Protein AF-A0A2L2LWF2-F1 (afdb_monomer)

pLDDT: mean 76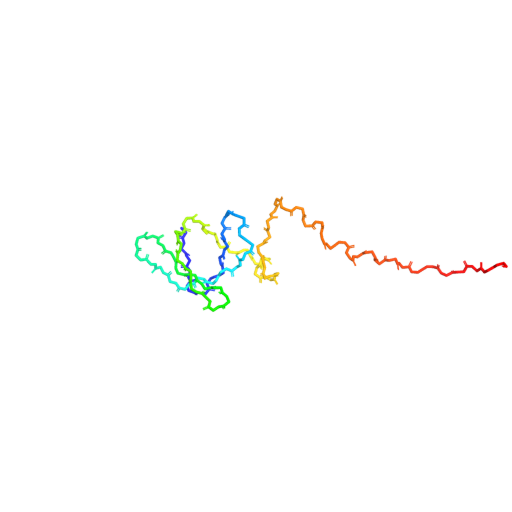.66, std 17.51, range [43.41, 93.94]

Nearest PDB structures (foldseek):
  2dmo-assembly1_A  TM=7.221E-01  e=1.344E-01  Homo sapiens
  8dgo-assembly1_B  TM=6.332E-01  e=2.304E-01  Homo sapiens
 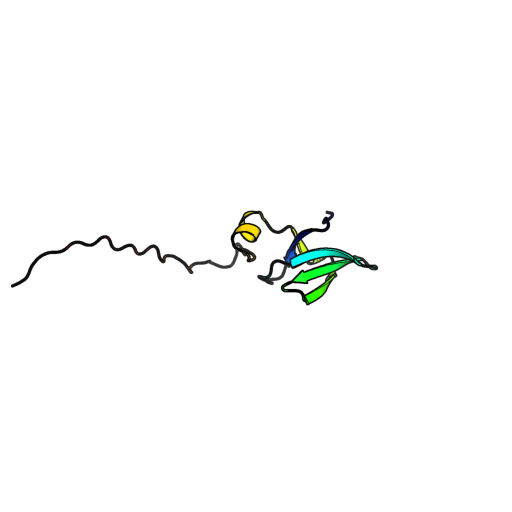 2ebp-assembly1_A  TM=6.005E-01  e=3.949E-01  Homo sapiens
  4rug-assembly2_B  TM=5.276E-01  e=9.693E-01  Homo sapiens
  2dbk-assembly1_A  TM=4.456E-01  e=3.504E-01  Homo sapiens

Radius of gyration: 20.15 Å; Cα contacts (8 Å, |Δi|>4): 118; chains: 1; bounding box: 63×49×25 Å

Secondary structure (DSSP, 8-state):
----TT-EEEESSS---EEEEEEEETTTEEEEEETTEEEEEEGGGEEEPPHHHHHHTS---TTS--TT---------------

Foldseek 3Di:
DDDDQQFWKDFPPPFFATWGWHADDPPQWTWTDDPNDIDIGHPVRMDGADPVSVVVRTGDDPPDPPPPDPVVPPPDDDDDDDD

Structure (mmCIF, N/CA/C/O backbone):
data_AF-A0A2L2LWF2-F1
#
_entry.id   AF-A0A2L2LWF2-F1
#
loop_
_atom_site.group_PDB
_atom_site.id
_atom_site.type_symbol
_atom_site.label_atom_id
_atom_site.label_alt_id
_atom_site.label_comp_id
_atom_site.label_asym_id
_atom_site.label_entity_id
_atom_site.label_seq_id
_atom_site.pdbx_PDB_ins_code
_atom_site.Cartn_x
_atom_site.Cartn_y
_atom_site.Cartn_z
_atom_site.occupancy
_atom_site.B_iso_or_equiv
_atom_site.auth_seq_id
_atom_site.auth_comp_id
_atom_site.auth_asym_id
_atom_site.auth_atom_id
_atom_site.pdbx_PDB_model_num
ATOM 1 N N . MET A 1 1 ? 12.887 -0.787 6.629 1.00 62.69 1 MET A N 1
ATOM 2 C CA . MET A 1 1 ? 11.415 -0.916 6.701 1.00 62.69 1 MET A CA 1
ATOM 3 C C . MET A 1 1 ? 11.063 -2.239 6.046 1.00 62.69 1 MET A C 1
ATOM 5 O O . MET A 1 1 ? 11.652 -2.502 5.009 1.00 62.69 1 MET A O 1
ATOM 9 N N . SER A 1 2 ? 10.168 -3.046 6.614 1.00 77.94 2 SER A N 1
ATOM 10 C CA . SER A 1 2 ? 9.735 -4.312 6.005 1.00 77.94 2 SER A CA 1
ATOM 11 C C . SER A 1 2 ? 8.223 -4.449 6.170 1.00 77.94 2 SER A C 1
ATOM 13 O O . SER A 1 2 ? 7.735 -4.404 7.294 1.00 77.94 2 SER A O 1
ATOM 15 N N . PHE A 1 3 ? 7.502 -4.586 5.061 1.00 86.31 3 PHE A N 1
ATOM 16 C CA . PHE A 1 3 ? 6.086 -4.948 5.004 1.00 86.31 3 PHE A CA 1
ATOM 17 C C . PHE A 1 3 ? 5.883 -6.449 5.232 1.00 86.31 3 PHE A C 1
ATOM 19 O O . PHE A 1 3 ? 6.751 -7.259 4.880 1.00 86.31 3 PHE A O 1
ATOM 26 N N . LYS A 1 4 ? 4.730 -6.804 5.799 1.00 87.12 4 LYS A N 1
ATOM 27 C CA . LYS A 1 4 ? 4.245 -8.174 5.983 1.00 87.12 4 LYS A CA 1
ATOM 28 C C . LYS A 1 4 ? 3.018 -8.428 5.117 1.00 87.12 4 LYS A C 1
ATOM 30 O O . LYS A 1 4 ? 2.249 -7.514 4.839 1.00 87.12 4 LYS A O 1
ATOM 35 N N . VAL A 1 5 ? 2.823 -9.683 4.713 1.00 89.00 5 VAL A N 1
ATOM 36 C CA . VAL A 1 5 ? 1.640 -10.118 3.951 1.00 89.00 5 VAL A CA 1
ATOM 37 C C . VAL A 1 5 ? 0.365 -9.706 4.688 1.00 89.00 5 VAL A C 1
ATOM 39 O O . VAL A 1 5 ? 0.196 -10.039 5.858 1.00 89.00 5 VAL A O 1
ATOM 42 N N . GLY A 1 6 ? -0.514 -8.980 3.999 1.00 86.81 6 GLY A N 1
ATOM 43 C CA . GLY A 1 6 ? -1.742 -8.418 4.564 1.00 86.81 6 GLY A CA 1
ATOM 44 C C . GLY A 1 6 ? -1.618 -6.979 5.075 1.00 86.81 6 GLY A C 1
ATOM 4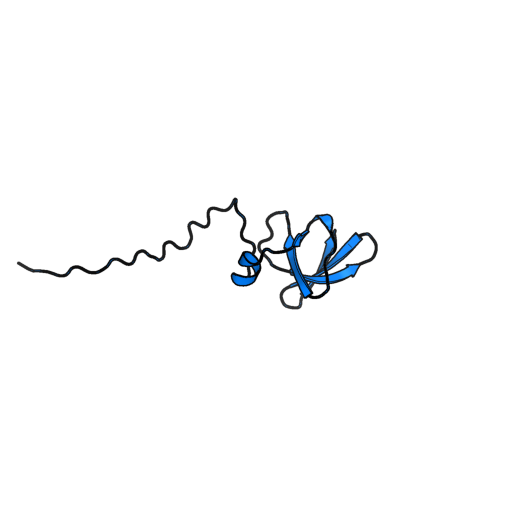5 O O . GLY A 1 6 ? -2.646 -6.370 5.369 1.00 86.81 6 GLY A O 1
ATOM 46 N N . ASP A 1 7 ? -0.410 -6.406 5.135 1.00 90.88 7 ASP A N 1
ATOM 47 C CA . ASP A 1 7 ? -0.237 -4.998 5.497 1.00 90.88 7 ASP A CA 1
ATOM 48 C C . ASP A 1 7 ? -0.917 -4.089 4.472 1.00 90.88 7 ASP A C 1
ATOM 50 O O . ASP A 1 7 ? -0.851 -4.304 3.259 1.00 90.88 7 ASP A O 1
ATOM 54 N N . LYS A 1 8 ? -1.535 -3.020 4.967 1.00 91.25 8 LYS A N 1
ATOM 55 C CA . LYS A 1 8 ? -2.095 -1.962 4.130 1.00 91.25 8 LYS A CA 1
ATOM 56 C C . LYS A 1 8 ? -1.032 -0.902 3.884 1.00 91.25 8 LYS A C 1
ATOM 58 O O . LYS A 1 8 ? -0.431 -0.383 4.825 1.00 91.25 8 LYS A O 1
ATOM 63 N N . VAL A 1 9 ? -0.792 -0.587 2.618 1.00 91.50 9 VAL A N 1
ATOM 64 C CA . VAL A 1 9 ? 0.226 0.376 2.192 1.00 91.50 9 VAL A CA 1
ATOM 65 C C . VAL A 1 9 ? -0.365 1.389 1.224 1.00 91.50 9 VAL A C 1
ATOM 67 O O . VAL A 1 9 ? -1.297 1.097 0.476 1.00 91.50 9 VAL A O 1
ATOM 70 N N . VAL A 1 10 ? 0.201 2.588 1.226 1.00 90.81 10 VAL A N 1
ATOM 71 C CA . VAL A 1 10 ? -0.208 3.697 0.358 1.00 90.81 10 VAL A CA 1
ATOM 72 C C . VAL A 1 10 ? 1.001 4.227 -0.398 1.00 90.81 10 VAL A C 1
ATOM 74 O O . VAL A 1 10 ? 2.130 4.193 0.109 1.00 90.81 10 VAL A O 1
ATOM 77 N N . ALA A 1 11 ? 0.785 4.704 -1.623 1.00 88.56 11 ALA A N 1
ATOM 78 C CA . ALA A 1 11 ? 1.859 5.325 -2.387 1.00 88.56 11 ALA A CA 1
ATOM 79 C C . ALA A 1 11 ? 2.237 6.673 -1.760 1.00 88.56 11 ALA A C 1
ATOM 81 O O . ALA A 1 11 ? 1.400 7.374 -1.198 1.00 88.56 11 ALA A O 1
ATOM 82 N N . LYS A 1 12 ? 3.491 7.097 -1.895 1.00 86.44 12 LYS A N 1
ATOM 83 C CA . LYS A 1 12 ? 3.953 8.410 -1.418 1.00 86.44 12 LYS A CA 1
ATOM 84 C C . LYS A 1 12 ? 3.489 9.557 -2.328 1.00 86.44 12 LYS A C 1
ATOM 86 O O . LYS A 1 12 ? 3.173 10.630 -1.826 1.00 86.44 12 LYS A O 1
ATOM 91 N N . ASN A 1 13 ? 3.338 9.310 -3.632 1.00 76.75 13 ASN A N 1
ATOM 92 C CA . ASN A 1 13 ? 3.177 10.355 -4.656 1.00 76.75 13 ASN A CA 1
ATOM 93 C C . ASN A 1 13 ? 1.725 10.589 -5.128 1.00 76.75 13 ASN A C 1
ATOM 95 O O . ASN A 1 13 ? 1.441 10.504 -6.316 1.00 76.75 13 ASN A O 1
ATOM 99 N N . GLY A 1 14 ? 0.799 10.893 -4.220 1.00 69.00 14 GLY A N 1
ATOM 100 C CA . GLY A 1 14 ? -0.547 11.376 -4.575 1.00 69.00 14 GLY A CA 1
ATOM 101 C C . GLY A 1 14 ? -1.580 10.312 -4.963 1.00 69.00 14 GLY A C 1
ATOM 102 O O . GLY A 1 14 ? -2.717 10.661 -5.257 1.00 69.00 14 GLY A O 1
ATOM 103 N N . ASP A 1 15 ? -1.237 9.021 -4.931 1.00 79.69 15 ASP A N 1
ATOM 104 C CA . ASP A 1 15 ? -2.246 7.964 -5.063 1.00 79.69 15 ASP A CA 1
ATOM 105 C C . ASP A 1 15 ? -3.081 7.889 -3.780 1.00 79.69 15 ASP A C 1
ATOM 107 O O . ASP A 1 15 ? -2.516 7.757 -2.688 1.00 79.69 15 ASP A O 1
ATOM 111 N N . SER A 1 16 ? -4.405 7.994 -3.910 1.00 80.94 16 SER A N 1
ATOM 112 C CA . SER A 1 16 ? -5.343 7.927 -2.789 1.00 80.94 16 SER A CA 1
ATOM 113 C C . SER A 1 16 ? -5.723 6.496 -2.391 1.00 80.94 16 SER A C 1
ATOM 115 O O . SER A 1 16 ? -6.383 6.294 -1.369 1.00 80.94 16 SER A O 1
ATOM 117 N N . ARG A 1 17 ? -5.310 5.493 -3.175 1.00 85.81 17 ARG A N 1
ATOM 118 C CA . ARG A 1 17 ? -5.675 4.088 -2.975 1.00 85.81 17 ARG A CA 1
ATOM 119 C C . ARG A 1 17 ? -4.857 3.441 -1.863 1.00 85.81 17 ARG A C 1
ATOM 121 O O . ARG A 1 17 ? -3.653 3.667 -1.724 1.00 85.81 17 ARG A O 1
ATOM 128 N N . ILE A 1 18 ? -5.523 2.563 -1.115 1.00 89.56 18 ILE A N 1
ATOM 129 C CA . ILE A 1 18 ? -4.894 1.684 -0.129 1.00 89.56 18 ILE A CA 1
ATOM 130 C C . ILE A 1 18 ? -4.717 0.307 -0.749 1.00 89.56 18 ILE A C 1
ATOM 132 O O . ILE A 1 18 ? -5.684 -0.409 -1.002 1.00 89.56 18 ILE A O 1
ATOM 136 N N . PHE A 1 19 ? -3.468 -0.080 -0.954 1.00 91.75 19 PHE A N 1
ATOM 137 C CA . PHE A 1 19 ? -3.112 -1.389 -1.475 1.00 91.75 19 PHE A CA 1
ATOM 138 C C . PHE A 1 19 ? -2.900 -2.377 -0.332 1.00 91.75 19 PHE A C 1
ATOM 140 O O . PHE A 1 19 ? -2.416 -2.014 0.741 1.00 91.75 19 PHE A O 1
ATOM 147 N N . ASN A 1 20 ? -3.204 -3.648 -0.575 1.00 93.81 20 ASN A N 1
ATOM 148 C CA . ASN A 1 20 ? -2.823 -4.732 0.322 1.00 93.81 20 AS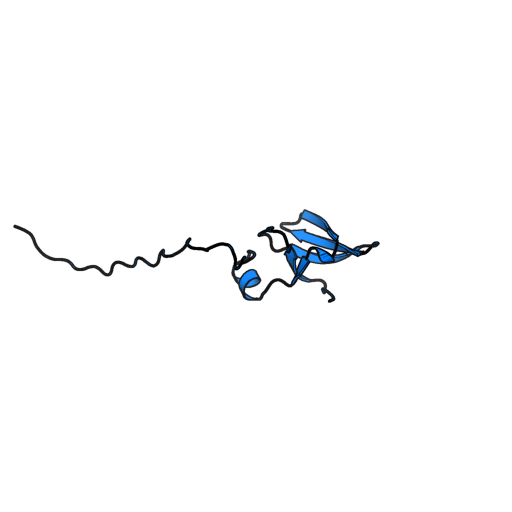N A CA 1
ATOM 149 C C . ASN A 1 20 ? -1.503 -5.327 -0.166 1.00 93.81 20 ASN A C 1
ATOM 151 O O . ASN A 1 20 ? -1.387 -5.753 -1.317 1.00 93.81 20 ASN A O 1
ATOM 155 N N . PHE A 1 21 ? -0.505 -5.356 0.706 1.00 93.94 21 PHE A N 1
ATOM 156 C CA . PHE A 1 21 ? 0.772 -5.985 0.431 1.00 93.94 21 PHE A CA 1
ATOM 157 C C . PHE A 1 21 ? 0.611 -7.507 0.387 1.00 93.94 21 PHE A C 1
ATOM 159 O O . PHE A 1 21 ? 0.074 -8.119 1.315 1.00 93.94 21 PHE A O 1
ATOM 166 N N . ARG A 1 22 ? 1.093 -8.120 -0.697 1.00 93.31 22 ARG A N 1
ATOM 167 C CA . ARG A 1 22 ? 1.026 -9.566 -0.915 1.00 93.31 22 ARG A CA 1
ATOM 168 C C . ARG A 1 22 ? 2.371 -10.247 -0.712 1.00 93.31 22 ARG A C 1
ATOM 170 O O . ARG A 1 22 ? 2.418 -11.209 0.036 1.00 93.31 22 ARG A O 1
ATOM 177 N N . ASP A 1 23 ? 3.422 -9.796 -1.396 1.00 92.62 23 ASP A N 1
ATOM 178 C CA . ASP A 1 23 ? 4.759 -10.406 -1.320 1.00 92.62 23 ASP A CA 1
ATOM 179 C C . ASP A 1 23 ? 5.846 -9.472 -1.886 1.00 92.62 23 ASP A C 1
ATOM 181 O O . ASP A 1 23 ? 5.543 -8.462 -2.529 1.00 92.62 23 ASP A O 1
ATOM 185 N N . TYR A 1 24 ? 7.115 -9.819 -1.682 1.00 90.69 24 TYR A N 1
ATOM 186 C CA . TYR A 1 24 ? 8.251 -9.188 -2.340 1.00 90.69 24 TYR A CA 1
ATOM 187 C C . TYR A 1 24 ? 8.524 -9.853 -3.687 1.00 90.69 24 TYR A C 1
ATOM 189 O O . TYR A 1 24 ? 8.529 -11.071 -3.836 1.00 90.69 24 TYR A O 1
ATOM 197 N N . LEU A 1 25 ? 8.797 -9.029 -4.687 1.00 90.00 25 LEU A N 1
ATOM 198 C CA . LEU A 1 25 ? 9.213 -9.471 -6.007 1.00 90.00 25 LEU A CA 1
ATOM 199 C C . LEU A 1 25 ? 10.718 -9.257 -6.166 1.00 90.00 25 LEU A C 1
ATOM 201 O O . LEU A 1 25 ? 11.325 -8.389 -5.530 1.00 90.00 25 LEU A O 1
ATOM 205 N N . ASN A 1 26 ? 11.326 -10.036 -7.058 1.00 86.19 26 ASN A N 1
ATOM 206 C CA . ASN A 1 26 ? 12.748 -9.902 -7.338 1.00 86.19 26 ASN A CA 1
ATOM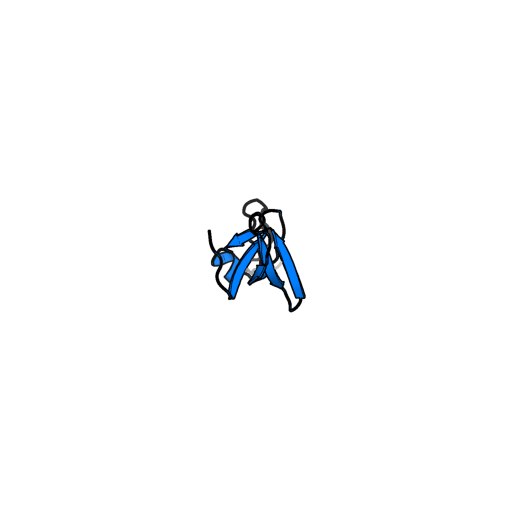 207 C C . ASN A 1 26 ? 13.073 -8.501 -7.897 1.00 86.19 26 ASN A C 1
ATOM 209 O O . ASN A 1 26 ? 12.277 -7.910 -8.631 1.00 86.19 26 ASN A O 1
ATOM 213 N N . GLY A 1 27 ? 14.243 -7.966 -7.547 1.00 85.31 27 GLY A N 1
ATOM 214 C CA . GLY A 1 27 ? 14.668 -6.627 -7.973 1.00 85.31 27 GLY A CA 1
ATOM 215 C C . GLY A 1 27 ? 14.065 -5.465 -7.171 1.00 85.31 27 GLY A C 1
ATOM 216 O O . GLY A 1 27 ? 13.912 -4.374 -7.715 1.00 85.31 27 G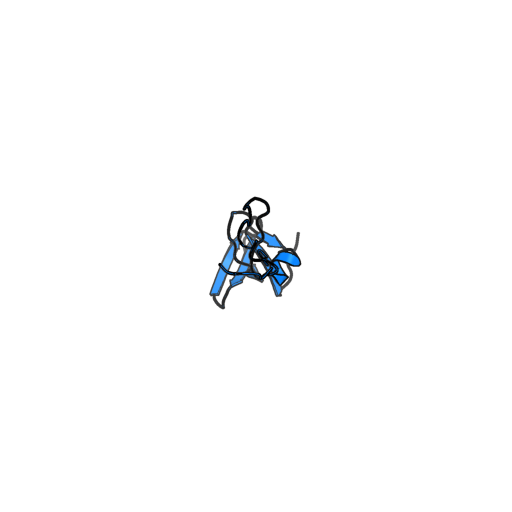LY A O 1
AT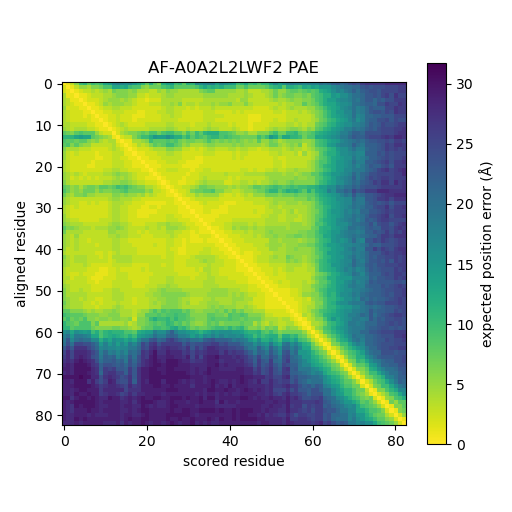OM 217 N N . GLY A 1 28 ? 13.701 -5.679 -5.900 1.00 85.69 28 GLY A N 1
ATOM 218 C CA . GLY A 1 28 ? 13.272 -4.602 -4.988 1.00 85.69 28 GLY A CA 1
ATOM 219 C C . GLY A 1 28 ? 11.851 -4.082 -5.235 1.00 85.69 28 GLY A C 1
ATOM 220 O O . GLY A 1 28 ? 11.487 -2.988 -4.792 1.00 85.69 28 GLY A O 1
ATOM 221 N N . ARG A 1 29 ? 11.038 -4.853 -5.960 1.00 91.12 29 ARG A N 1
ATOM 222 C CA . ARG A 1 29 ? 9.626 -4.544 -6.201 1.00 91.12 29 ARG A CA 1
ATOM 223 C C . ARG A 1 29 ? 8.756 -5.257 -5.171 1.00 91.12 29 ARG A C 1
ATOM 225 O O . ARG A 1 29 ? 9.158 -6.256 -4.586 1.00 91.12 29 ARG A O 1
ATOM 232 N N . ILE A 1 30 ? 7.551 -4.752 -4.965 1.00 92.44 30 ILE A N 1
ATOM 233 C CA . ILE A 1 30 ? 6.542 -5.352 -4.096 1.00 92.44 30 ILE A CA 1
ATOM 234 C C . ILE A 1 30 ? 5.285 -5.655 -4.900 1.00 92.44 30 ILE A C 1
ATOM 236 O O . ILE A 1 30 ? 4.930 -4.920 -5.824 1.00 92.44 30 ILE A O 1
ATOM 240 N N . HIS A 1 31 ? 4.637 -6.757 -4.546 1.00 93.44 31 HIS A N 1
ATOM 241 C CA . HIS A 1 31 ? 3.372 -7.190 -5.106 1.00 93.44 31 HIS A CA 1
ATOM 242 C C . HIS A 1 31 ? 2.234 -6.652 -4.243 1.00 93.44 31 HIS A C 1
ATOM 244 O O . HIS A 1 31 ? 2.157 -6.920 -3.043 1.00 93.44 31 HIS A O 1
ATOM 250 N N . LEU A 1 32 ? 1.353 -5.893 -4.874 1.00 93.75 32 LEU A N 1
ATOM 251 C CA . LEU A 1 32 ? 0.252 -5.173 -4.261 1.00 93.75 32 LEU A CA 1
ATOM 252 C C . LEU A 1 32 ? -1.070 -5.639 -4.866 1.00 93.75 32 LEU A C 1
ATOM 254 O O . LEU A 1 32 ? -1.129 -5.937 -6.056 1.00 93.75 32 LEU A O 1
ATOM 258 N N . ILE A 1 33 ? -2.123 -5.686 -4.054 1.00 92.94 33 ILE A N 1
ATOM 259 C CA . ILE A 1 33 ? -3.480 -6.007 -4.500 1.00 92.94 33 ILE A CA 1
ATOM 260 C C . ILE A 1 33 ? -4.408 -4.846 -4.163 1.00 92.94 33 ILE A C 1
ATOM 262 O O . ILE A 1 33 ? -4.483 -4.424 -3.004 1.00 92.94 33 ILE A O 1
ATOM 266 N N . PHE A 1 34 ? -5.155 -4.380 -5.156 1.00 90.06 34 PHE A N 1
ATOM 267 C CA . PHE A 1 34 ? -6.249 -3.431 -4.981 1.00 90.06 34 PHE A CA 1
ATOM 268 C C . PHE A 1 34 ? -7.442 -3.904 -5.805 1.00 90.06 34 PHE A C 1
ATOM 270 O O . PHE A 1 34 ? -7.277 -4.199 -6.979 1.00 90.06 34 PHE A O 1
ATOM 277 N N . ASP A 1 35 ? -8.612 -4.032 -5.179 1.00 88.00 35 ASP A N 1
ATOM 278 C CA . ASP A 1 35 ? -9.856 -4.484 -5.828 1.00 88.00 35 ASP A CA 1
ATOM 279 C C . ASP A 1 35 ? -9.740 -5.803 -6.630 1.00 88.00 35 ASP A C 1
ATOM 281 O O . ASP A 1 35 ? -10.384 -6.016 -7.647 1.00 88.00 35 ASP A O 1
ATOM 285 N N . GLY A 1 36 ? -8.868 -6.715 -6.184 1.00 88.62 36 GLY A N 1
ATOM 286 C CA . GLY A 1 36 ? -8.591 -7.978 -6.883 1.00 88.62 36 GLY A CA 1
ATOM 287 C C . GLY A 1 36 ? -7.606 -7.860 -8.051 1.00 88.62 36 GLY A C 1
ATOM 288 O O . GLY A 1 36 ? -7.134 -8.880 -8.550 1.00 88.62 36 GLY A O 1
ATOM 289 N N . GLU A 1 37 ? -7.219 -6.648 -8.437 1.00 90.81 37 GLU A N 1
ATOM 290 C CA . GLU A 1 37 ? -6.158 -6.407 -9.406 1.00 90.81 37 GLU A CA 1
ATOM 291 C C . GLU A 1 37 ? -4.773 -6.457 -8.758 1.00 90.81 37 GLU A C 1
ATOM 293 O O . GLU A 1 37 ? -4.570 -6.092 -7.596 1.00 90.81 37 GLU A O 1
ATOM 298 N N . HIS A 1 38 ? -3.801 -6.910 -9.545 1.00 92.88 38 HIS A N 1
ATOM 299 C CA . HIS A 1 38 ? -2.434 -7.158 -9.114 1.00 92.88 38 HIS A CA 1
ATOM 300 C C . HIS A 1 38 ? -1.484 -6.100 -9.676 1.00 92.88 38 HIS A C 1
ATOM 302 O O . HIS A 1 38 ? -1.404 -5.893 -10.885 1.00 92.88 38 HIS A O 1
ATOM 308 N N . TYR A 1 39 ? -0.707 -5.480 -8.795 1.00 90.75 39 TYR A N 1
ATOM 309 C CA . TYR A 1 39 ? 0.196 -4.382 -9.116 1.00 90.75 39 TYR A CA 1
ATOM 310 C C . TYR A 1 39 ? 1.624 -4.683 -8.646 1.00 90.75 39 TYR A C 1
ATOM 312 O O . TYR A 1 39 ? 1.829 -5.294 -7.597 1.00 90.75 39 TYR A O 1
ATOM 320 N N . ALA A 1 40 ? 2.624 -4.238 -9.413 1.00 91.44 40 ALA A N 1
ATOM 321 C CA . ALA A 1 40 ? 4.039 -4.486 -9.128 1.00 91.44 40 ALA A CA 1
ATOM 322 C C . ALA A 1 40 ? 4.884 -3.209 -9.258 1.00 91.44 40 ALA A C 1
ATOM 324 O O . ALA A 1 40 ? 5.272 -2.793 -10.358 1.00 91.44 40 ALA A O 1
ATOM 325 N N . TYR A 1 41 ? 5.250 -2.624 -8.120 1.00 90.56 41 TYR A N 1
ATOM 326 C CA . TYR A 1 41 ? 5.963 -1.345 -8.057 1.00 90.56 41 TYR A CA 1
ATOM 327 C C . TYR A 1 41 ? 7.199 -1.405 -7.150 1.00 90.56 41 TYR A C 1
ATOM 329 O O . TYR A 1 41 ? 7.296 -2.307 -6.320 1.00 90.56 41 TYR A O 1
ATOM 337 N N . PRO A 1 42 ? 8.160 -0.473 -7.293 1.00 90.69 42 PRO A N 1
ATOM 338 C CA . PRO A 1 42 ? 9.293 -0.363 -6.376 1.00 90.69 42 PRO A CA 1
ATOM 339 C C . PRO A 1 42 ? 8.836 -0.125 -4.933 1.00 90.69 42 PRO A C 1
ATOM 341 O O . PRO A 1 42 ? 7.956 0.703 -4.691 1.00 90.69 42 PRO A O 1
ATOM 344 N N . MET A 1 43 ? 9.462 -0.807 -3.971 1.00 88.25 43 MET A N 1
ATOM 345 C CA . MET A 1 43 ? 9.137 -0.669 -2.546 1.00 88.25 43 MET A CA 1
ATOM 346 C C . MET A 1 43 ? 9.242 0.780 -2.050 1.00 88.25 43 MET A C 1
ATOM 348 O O . MET A 1 43 ? 8.404 1.234 -1.272 1.00 88.25 43 MET A O 1
ATOM 352 N N . ASP A 1 44 ? 10.246 1.519 -2.528 1.00 89.19 44 ASP A N 1
ATOM 353 C CA . ASP A 1 44 ? 10.538 2.894 -2.111 1.00 89.19 44 ASP A CA 1
ATOM 354 C C . ASP A 1 44 ? 9.398 3.881 -2.361 1.00 89.19 44 ASP A C 1
ATOM 356 O O . ASP A 1 44 ? 9.340 4.937 -1.725 1.00 89.19 44 ASP A O 1
ATOM 360 N N . TRP A 1 45 ? 8.471 3.544 -3.257 1.00 89.06 45 TRP A N 1
ATOM 361 C CA . TRP A 1 45 ? 7.332 4.394 -3.589 1.00 89.06 45 TRP A CA 1
ATOM 362 C C . TRP A 1 45 ? 6.197 4.287 -2.573 1.00 89.06 45 TRP A C 1
ATOM 364 O O . TRP A 1 45 ? 5.262 5.082 -2.638 1.00 89.06 45 TRP A O 1
ATOM 374 N N . PHE A 1 46 ? 6.276 3.352 -1.623 1.00 89.81 46 PHE A N 1
ATOM 375 C CA . PHE A 1 46 ? 5.203 3.058 -0.679 1.00 89.81 46 PHE A CA 1
ATOM 376 C C . PHE A 1 46 ? 5.619 3.310 0.766 1.00 89.81 46 PHE A C 1
ATOM 378 O O . PHE A 1 46 ? 6.795 3.263 1.139 1.00 89.81 46 PHE A O 1
ATOM 385 N N . ARG A 1 47 ? 4.618 3.595 1.595 1.00 90.38 47 ARG A N 1
ATOM 386 C CA . ARG A 1 47 ? 4.719 3.657 3.055 1.00 90.38 47 ARG A CA 1
ATOM 387 C C . ARG A 1 47 ? 3.582 2.834 3.672 1.00 90.38 47 ARG A C 1
ATOM 389 O O . ARG A 1 47 ? 2.574 2.620 2.995 1.00 90.38 47 ARG A O 1
ATOM 396 N N . PRO A 1 48 ? 3.704 2.381 4.931 1.00 90.06 48 PRO A N 1
ATOM 397 C CA . PRO A 1 48 ? 2.555 1.805 5.620 1.00 90.06 48 PRO A CA 1
ATOM 398 C C . PRO A 1 48 ? 1.415 2.830 5.695 1.00 90.06 48 PRO A C 1
ATOM 400 O O . PRO A 1 48 ? 1.658 4.032 5.872 1.00 90.06 48 PRO A O 1
ATOM 403 N N . ALA A 1 49 ? 0.187 2.346 5.524 1.00 88.25 49 ALA A N 1
ATOM 404 C CA . ALA A 1 49 ? -1.015 3.128 5.771 1.00 88.25 49 ALA A CA 1
ATOM 405 C C . ALA A 1 49 ? -1.151 3.385 7.278 1.00 88.25 49 ALA A C 1
ATOM 407 O O . ALA A 1 49 ? -0.826 2.516 8.093 1.00 88.25 49 ALA A O 1
ATOM 408 N N . THR A 1 50 ? -1.611 4.573 7.661 1.00 86.88 50 THR A N 1
ATOM 409 C CA . THR A 1 50 ? -1.917 4.864 9.065 1.00 86.88 50 THR A CA 1
ATOM 410 C C . THR A 1 50 ? -3.226 4.175 9.474 1.00 86.88 50 THR A C 1
ATOM 412 O O . THR A 1 50 ? -4.052 3.857 8.614 1.00 86.88 50 THR A O 1
ATOM 415 N N . PRO A 1 51 ? -3.465 3.942 10.778 1.00 85.12 51 PRO A N 1
ATOM 416 C CA . PRO A 1 51 ? -4.732 3.378 11.246 1.00 85.12 51 PRO A CA 1
ATOM 417 C C . PRO A 1 51 ? -5.957 4.185 10.793 1.00 85.12 51 PRO A C 1
ATOM 419 O O . PRO A 1 51 ? -6.996 3.602 10.497 1.00 85.12 51 PRO A O 1
ATOM 422 N N . GLU A 1 52 ? -5.819 5.509 10.700 1.00 81.50 52 GLU A N 1
ATOM 423 C CA . GLU A 1 52 ? -6.873 6.413 10.234 1.00 81.50 52 GLU A CA 1
ATOM 424 C C . GLU A 1 52 ? -7.191 6.191 8.752 1.00 81.50 52 GLU A C 1
ATOM 426 O O . GLU A 1 52 ? -8.354 6.015 8.409 1.00 81.50 52 GLU A O 1
ATOM 431 N N . GLU A 1 53 ? -6.175 6.089 7.890 1.00 84.94 53 GLU A N 1
ATOM 432 C CA . GLU A 1 53 ? -6.357 5.780 6.462 1.00 84.94 53 GLU A CA 1
ATOM 433 C C . GLU A 1 53 ? -7.045 4.426 6.271 1.00 84.94 53 GLU A C 1
ATOM 435 O O . GLU A 1 53 ? -7.949 4.263 5.455 1.00 84.94 53 GLU A O 1
ATOM 440 N N . ILE A 1 54 ? -6.646 3.436 7.070 1.00 84.38 54 ILE A N 1
ATOM 441 C CA . ILE A 1 54 ? -7.247 2.102 7.039 1.00 84.38 54 ILE A CA 1
ATOM 442 C C . ILE A 1 54 ? -8.725 2.155 7.445 1.00 84.38 54 ILE A C 1
ATOM 444 O O . ILE A 1 54 ? -9.537 1.461 6.833 1.00 84.38 54 ILE A O 1
ATOM 448 N N . ALA A 1 55 ? -9.072 2.965 8.449 1.00 82.31 55 ALA A N 1
ATOM 449 C CA . ALA A 1 55 ? -10.442 3.127 8.923 1.00 82.31 55 ALA A CA 1
ATOM 450 C C . ALA A 1 55 ? -11.330 3.879 7.919 1.00 82.31 55 ALA A C 1
ATOM 452 O O . ALA A 1 55 ? -12.498 3.527 7.761 1.00 82.31 55 ALA A O 1
ATOM 453 N N . THR A 1 56 ? -10.791 4.881 7.218 1.00 80.94 56 THR A N 1
ATOM 454 C CA . THR A 1 56 ? -11.528 5.648 6.201 1.00 80.94 56 THR A CA 1
ATOM 455 C C . THR A 1 56 ? -11.544 4.975 4.825 1.00 80.94 56 THR A C 1
ATOM 457 O O . THR A 1 56 ? -12.325 5.361 3.952 1.00 80.94 56 THR A O 1
ATOM 460 N N . GLY A 1 57 ? -10.686 3.974 4.609 1.00 79.38 57 GLY A N 1
ATOM 461 C CA . GLY A 1 57 ? -10.570 3.240 3.350 1.00 79.38 57 GLY A CA 1
ATOM 462 C C . GLY A 1 57 ? -9.861 4.012 2.232 1.00 79.38 57 GLY A C 1
ATOM 463 O O . GLY A 1 57 ? -9.868 3.557 1.090 1.00 79.38 57 GLY A O 1
ATOM 464 N N . HIS A 1 58 ? -9.240 5.154 2.534 1.00 80.81 58 HIS A N 1
ATOM 465 C CA . HIS A 1 58 ? -8.505 5.974 1.570 1.00 80.81 58 HIS A CA 1
ATOM 466 C C . HIS A 1 58 ? -7.309 6.669 2.227 1.00 80.81 58 HIS A C 1
ATOM 468 O O . HIS A 1 58 ? -7.286 6.904 3.434 1.00 80.81 58 HIS A O 1
ATOM 474 N N . ARG A 1 59 ? -6.294 7.012 1.427 1.00 77.44 59 ARG A N 1
ATOM 475 C CA . ARG A 1 59 ? -5.157 7.807 1.901 1.00 77.44 59 ARG A CA 1
ATOM 476 C C . ARG A 1 59 ? -5.639 9.189 2.336 1.00 77.44 59 ARG A C 1
ATOM 478 O O . ARG A 1 59 ? -6.329 9.881 1.588 1.00 77.44 59 ARG A O 1
ATOM 485 N N . ILE A 1 60 ? -5.180 9.611 3.502 1.00 72.44 60 ILE A N 1
ATOM 486 C CA . ILE A 1 60 ? -5.414 10.934 4.057 1.00 72.44 60 ILE A CA 1
ATOM 487 C C . ILE A 1 60 ? -4.148 11.722 3.741 1.00 72.44 60 ILE A C 1
ATOM 489 O O . ILE A 1 60 ? -3.098 11.535 4.359 1.00 72.44 60 ILE A O 1
ATOM 493 N N . ASP A 1 61 ? -4.207 12.540 2.694 1.00 65.44 61 ASP A N 1
ATOM 494 C CA . ASP A 1 61 ? -3.109 13.442 2.385 1.00 65.44 61 ASP A CA 1
ATOM 495 C C . ASP A 1 61 ? -3.249 14.692 3.252 1.00 65.44 61 ASP A C 1
ATOM 497 O O . ASP A 1 61 ? -4.194 15.458 3.094 1.00 65.44 61 ASP A O 1
ATOM 501 N N . ALA A 1 62 ? -2.307 14.892 4.175 1.00 55.28 62 ALA A N 1
ATOM 502 C CA . ALA A 1 62 ? -2.296 16.050 5.069 1.00 55.28 62 ALA A CA 1
ATOM 503 C C . ALA A 1 62 ? -2.177 17.398 4.328 1.00 55.28 62 ALA A C 1
ATOM 505 O O . ALA A 1 62 ? -2.301 18.441 4.961 1.00 55.28 62 ALA A O 1
ATOM 506 N N . ASN A 1 63 ? -1.925 17.383 3.012 1.00 48.34 63 ASN A N 1
ATOM 507 C CA . ASN A 1 63 ? -1.794 18.572 2.178 1.00 48.34 63 ASN A CA 1
ATOM 508 C C . ASN A 1 63 ? -2.984 18.791 1.232 1.00 48.34 63 ASN A C 1
ATOM 510 O O . ASN A 1 63 ? -2.980 19.734 0.446 1.00 48.34 63 ASN A O 1
ATOM 514 N N . THR A 1 64 ? -3.993 17.919 1.279 1.00 47.88 64 THR A N 1
ATOM 515 C CA . THR A 1 64 ? -5.302 18.212 0.701 1.00 47.88 64 THR A CA 1
ATOM 516 C C . THR A 1 64 ? -6.196 18.621 1.849 1.00 47.88 64 THR A C 1
ATOM 518 O O . THR A 1 64 ? -6.610 17.779 2.642 1.00 47.88 64 THR A O 1
ATOM 521 N N . ASP A 1 65 ? -6.470 19.919 1.938 1.00 44.28 65 ASP A N 1
ATOM 522 C CA . ASP A 1 65 ? -7.637 20.479 2.601 1.00 44.28 65 ASP A CA 1
ATOM 523 C C . ASP A 1 65 ? -8.866 19.600 2.319 1.00 44.28 65 ASP A C 1
ATOM 525 O O . ASP A 1 65 ? -9.593 19.798 1.345 1.00 44.28 65 ASP A O 1
ATOM 529 N N . TYR A 1 66 ? -9.133 18.621 3.185 1.00 48.75 66 TYR A N 1
ATOM 530 C CA . TYR A 1 66 ? -10.415 17.931 3.254 1.00 48.75 66 TYR A CA 1
ATOM 531 C C . TYR A 1 66 ? -11.440 18.895 3.874 1.00 48.75 66 TYR A C 1
ATOM 533 O O . TYR A 1 66 ? -12.100 18.612 4.870 1.00 48.75 66 TYR A O 1
ATOM 541 N N . VAL A 1 67 ? -11.621 20.061 3.248 1.00 48.44 67 VAL A N 1
ATOM 542 C CA . VAL A 1 67 ? -12.860 20.829 3.332 1.00 48.44 67 VAL A CA 1
ATOM 543 C C . VAL A 1 67 ? -13.848 20.114 2.420 1.00 48.44 67 VAL A C 1
ATOM 545 O O . VAL A 1 67 ? -14.138 20.541 1.306 1.00 48.44 67 VAL A O 1
ATOM 548 N N . SER A 1 68 ? -14.308 18.940 2.832 1.00 48.69 68 SER A N 1
ATOM 549 C CA . SER A 1 68 ? -15.376 18.246 2.110 1.00 48.69 68 SER A CA 1
ATOM 550 C C . SER A 1 68 ? -16.400 17.572 3.001 1.00 48.69 68 SER A C 1
ATOM 552 O O . SER A 1 68 ? -17.314 16.988 2.450 1.00 48.69 68 SER A O 1
ATO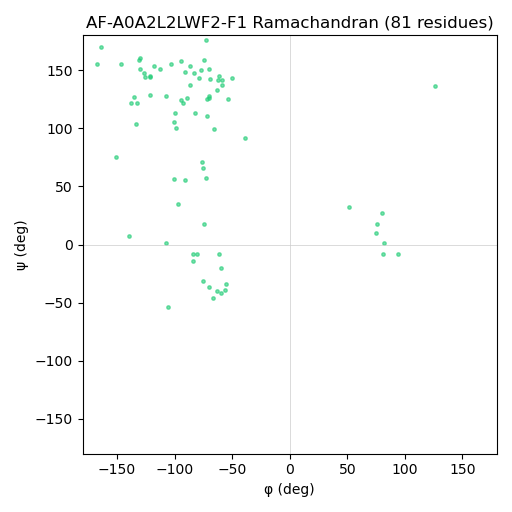M 554 N N . ASP A 1 69 ? -16.367 17.764 4.325 1.00 48.78 69 ASP A N 1
ATOM 555 C CA . ASP A 1 69 ? -17.534 17.500 5.174 1.00 48.78 69 ASP A CA 1
ATOM 556 C C . ASP A 1 69 ? -17.554 18.406 6.421 1.00 48.78 69 ASP A C 1
ATOM 558 O O . ASP A 1 69 ? -17.377 17.967 7.552 1.00 48.78 69 ASP A O 1
ATOM 562 N N . ILE A 1 70 ? -17.913 19.683 6.237 1.00 50.50 70 ILE A N 1
ATOM 563 C CA . ILE A 1 70 ? -18.785 20.352 7.221 1.00 50.50 70 ILE A CA 1
ATOM 564 C C . ILE A 1 70 ? -20.232 20.138 6.752 1.00 50.50 70 ILE A C 1
ATOM 566 O O . ILE A 1 70 ? -21.018 21.064 6.593 1.00 50.50 70 ILE A O 1
ATOM 570 N N . ARG A 1 71 ? -20.616 18.870 6.554 1.00 48.09 71 ARG A N 1
ATOM 571 C CA . ARG A 1 71 ? -22.028 18.457 6.607 1.00 48.09 71 ARG A CA 1
ATOM 572 C C . ARG A 1 71 ? -22.555 18.403 8.044 1.00 48.09 71 ARG A C 1
ATOM 574 O O . ARG A 1 71 ? -23.622 17.861 8.294 1.00 48.09 71 ARG A O 1
ATOM 581 N N . ASN A 1 72 ? -21.849 19.045 8.972 1.00 46.53 72 ASN A N 1
ATOM 582 C CA . ASN A 1 72 ? -22.361 19.425 10.276 1.00 46.53 72 ASN A CA 1
ATOM 583 C C . ASN A 1 72 ? -22.850 20.886 10.304 1.00 46.53 72 ASN A C 1
ATOM 585 O O . ASN A 1 72 ? -22.742 21.549 11.331 1.00 46.53 72 ASN A O 1
ATOM 589 N N . HIS A 1 73 ? -23.428 21.399 9.208 1.00 47.84 73 HIS A N 1
ATOM 590 C CA . HIS A 1 73 ? -24.423 22.468 9.335 1.00 47.84 73 HIS A CA 1
ATOM 591 C C . HIS A 1 73 ? -25.731 21.844 9.835 1.00 47.84 73 HIS A C 1
ATOM 593 O O . HIS A 1 73 ? -26.736 21.780 9.133 1.00 47.84 73 HIS A O 1
ATOM 599 N N . ILE A 1 74 ? -25.699 21.331 11.065 1.00 51.19 74 ILE A N 1
ATOM 600 C CA . ILE A 1 74 ? -26.914 21.231 11.858 1.00 51.19 74 ILE A CA 1
ATOM 601 C C . ILE A 1 74 ? -27.295 22.687 12.108 1.00 51.19 74 ILE A C 1
ATOM 603 O O . ILE A 1 74 ? -26.681 23.340 12.946 1.00 51.19 74 ILE A O 1
ATOM 607 N N . SER A 1 75 ? -28.241 23.230 11.344 1.00 50.81 75 SER A N 1
ATOM 608 C CA . SER A 1 75 ? -29.046 24.335 11.854 1.00 50.81 75 SER A CA 1
ATOM 609 C C . SER A 1 75 ? -29.974 23.704 12.891 1.00 50.81 75 SER A C 1
ATOM 611 O O . SER A 1 75 ? -30.855 22.926 12.509 1.00 50.81 75 SER A O 1
ATOM 613 N N . PRO A 1 76 ? -29.816 23.963 14.198 1.00 49.16 76 PRO A N 1
ATOM 614 C CA . PRO A 1 76 ? -30.899 23.689 15.118 1.00 49.16 76 PRO A CA 1
ATOM 615 C C . PRO A 1 76 ? -31.990 24.721 14.807 1.00 49.16 76 PRO A C 1
ATOM 617 O O . PRO A 1 76 ? -31.723 25.920 14.726 1.00 49.16 76 PRO A O 1
ATOM 620 N N . MET A 1 77 ? -33.202 24.235 14.560 1.00 56.53 77 MET A N 1
ATOM 621 C CA . MET A 1 77 ? -34.399 25.038 14.318 1.00 56.53 77 MET A CA 1
ATOM 622 C C . MET A 1 77 ? -34.599 26.119 15.391 1.00 56.53 77 MET A C 1
ATOM 624 O O . MET A 1 77 ? -34.480 25.817 16.576 1.00 56.53 77 MET A O 1
ATOM 628 N N . THR A 1 78 ? -35.087 27.295 14.982 1.00 52.59 78 THR A N 1
ATOM 629 C CA . THR A 1 78 ? -36.024 28.077 15.805 1.00 52.59 78 THR A CA 1
ATOM 630 C C . THR A 1 78 ? -37.193 28.543 14.935 1.00 52.59 78 THR A C 1
ATOM 632 O O . THR A 1 78 ? -37.008 29.195 13.911 1.00 52.59 78 THR A O 1
ATOM 635 N N 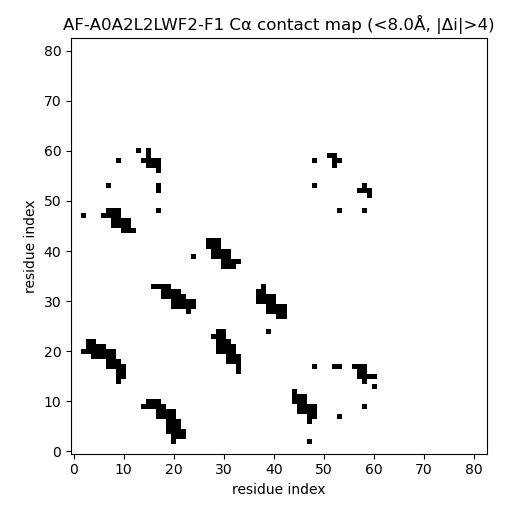. ILE A 1 79 ? -38.392 28.143 15.353 1.00 54.75 79 ILE A N 1
ATOM 636 C CA . ILE A 1 79 ? -39.723 28.483 14.826 1.00 54.75 79 ILE A CA 1
ATOM 637 C C . ILE A 1 79 ? -40.206 29.794 15.485 1.00 54.75 79 ILE A C 1
ATOM 639 O O . ILE A 1 79 ? -39.825 30.013 16.630 1.00 54.75 79 ILE A O 1
ATOM 643 N N . VAL A 1 80 ? -41.088 30.549 14.791 1.00 48.50 80 VAL A N 1
ATOM 644 C CA . VAL A 1 80 ? -42.134 31.547 15.205 1.00 48.50 80 VAL A CA 1
ATOM 645 C C . VAL A 1 80 ? -41.975 32.914 14.500 1.00 48.50 80 VAL A C 1
ATOM 647 O O . VAL A 1 80 ? -40.858 33.398 14.406 1.00 48.50 80 VAL A O 1
ATOM 650 N N . GLN A 1 81 ? -42.984 33.635 13.981 1.00 43.41 81 GLN A N 1
ATOM 651 C CA . GLN A 1 81 ? -44.455 33.537 13.887 1.00 43.41 81 GLN A CA 1
ATOM 652 C C . GLN A 1 81 ? -44.931 34.604 12.859 1.00 43.41 81 GLN A C 1
ATOM 654 O O . GLN A 1 81 ? -44.200 35.557 12.604 1.00 43.41 81 GLN A O 1
ATOM 659 N N . GLY A 1 82 ? -46.101 34.403 12.236 1.00 50.00 82 GLY A N 1
ATOM 660 C CA . GLY A 1 82 ? -46.615 35.214 11.119 1.00 50.00 82 GLY A CA 1
ATOM 661 C C . GLY A 1 82 ? -47.111 36.625 11.449 1.00 50.00 82 GLY A C 1
ATOM 662 O O . GLY A 1 82 ? -47.193 37.002 12.617 1.00 50.00 82 GLY A O 1
ATOM 663 N N . ASP A 1 83 ? -47.480 37.335 10.381 1.00 44.03 83 ASP A N 1
ATOM 664 C CA . ASP A 1 83 ? -48.331 38.532 10.362 1.00 44.03 83 ASP A CA 1
ATOM 665 C C . ASP A 1 83 ? -49.361 38.373 9.228 1.00 44.03 83 ASP A C 1
ATOM 667 O O . ASP A 1 83 ? -48.945 37.934 8.124 1.00 44.03 83 ASP A O 1
#

Sequence (83 aa):
MSFKVGDKVVAKNGDSRIFNFRDYLNGGRIHLIFDGEHYAYPMDWFRPATPEEIATGHRIDANTDYVSDIRNHISPMTIVQGD

Mean predicted aligned error: 11.88 Å

Solvent-accessible surface area (backbone atoms only — not comparable to full-atom values): 5362 Å² total; per-residue (Å²): 139,84,90,51,73,69,38,51,28,25,46,70,82,79,49,49,58,58,28,32,33,60,50,81,42,86,90,62,23,31,32,31,36,47,98,88,43,81,44,82,44,58,48,88,49,47,43,76,49,52,74,65,25,63,72,71,66,32,55,77,56,93,84,55,83,77,84,77,72,78,82,74,73,72,75,79,85,84,88,90,81,91,134